Protein AF-A0A840VWM3-F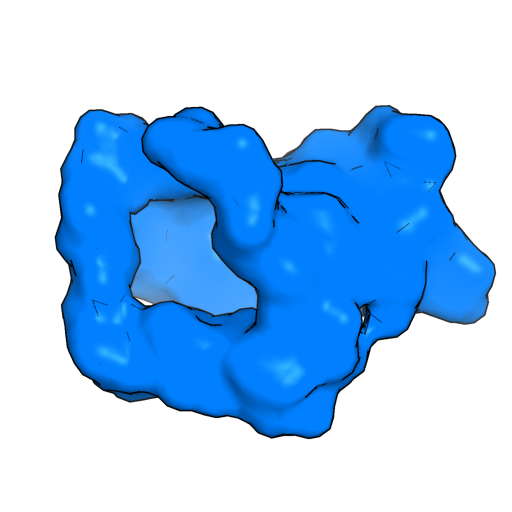1 (afdb_monomer_lite)

Sequence (55 aa):
MRQLRVAFAEAPGEAITTALKKRGFKWNGVSWDGIGDPDDVRAEAALAGGVVELV

Radius of gyration: 9.48 Å; chains: 1; bounding box: 24×22×23 Å

Secondary structure (DSSP, 8-state):
-EEEEEEESSPPPHHHHHHHHHTT-EE-SSSEEEEE-HHHHHHHHHHTTEEEEE-

pLDDT: mean 88.78, std 3.59, range [72.75, 93.56]

Organism: NCBI:txid1303579

Foldseek 3Di:
DFKKKKFAPDDFDPVLVVVLVVQVFDDPPGITIDDDDQVVNVVSSVVRRMDMDTD

Structure (mmCIF, N/CA/C/O backbone):
data_AF-A0A840VWM3-F1
#
_entry.id   AF-A0A840VWM3-F1
#
loop_
_atom_site.group_PDB
_atom_site.id
_atom_site.type_symbol
_atom_site.label_atom_id
_atom_site.label_alt_id
_atom_site.label_comp_id
_atom_site.label_asym_id
_atom_site.label_entity_id
_atom_site.label_seq_id
_atom_site.pdbx_PDB_ins_code
_atom_site.Cartn_x
_atom_site.Cartn_y
_atom_site.Cartn_z
_atom_site.occupancy
_atom_site.B_iso_or_equiv
_atom_site.auth_seq_id
_atom_site.auth_comp_id
_atom_site.auth_asym_id
_atom_site.auth_atom_id
_atom_site.pdbx_PDB_model_num
ATOM 1 N N . MET A 1 1 ? 15.081 -3.358 -8.915 1.00 72.75 1 MET A N 1
ATOM 2 C CA . MET A 1 1 ? 14.175 -2.327 -8.372 1.00 72.75 1 MET A CA 1
ATOM 3 C C . MET A 1 1 ? 13.651 -1.499 -9.531 1.00 72.75 1 MET A C 1
ATOM 5 O O . MET A 1 1 ? 14.446 -1.097 -10.374 1.00 72.75 1 MET A O 1
ATOM 9 N N . ARG A 1 2 ? 12.334 -1.331 -9.620 1.00 88.44 2 ARG A N 1
ATOM 10 C CA . ARG A 1 2 ? 11.629 -0.613 -10.690 1.00 88.44 2 ARG A CA 1
ATOM 11 C C . ARG A 1 2 ? 10.826 0.523 -10.073 1.00 88.44 2 ARG A C 1
ATOM 13 O O . ARG A 1 2 ? 10.566 0.491 -8.870 1.00 88.44 2 ARG A O 1
ATOM 20 N N . GLN A 1 3 ? 10.462 1.517 -10.874 1.00 92.06 3 GLN A N 1
ATOM 21 C CA . GLN A 1 3 ? 9.545 2.545 -10.411 1.00 92.06 3 GLN A CA 1
ATOM 22 C C . GLN A 1 3 ? 8.143 1.942 -10.297 1.00 92.06 3 GLN A C 1
ATOM 24 O O . GLN A 1 3 ? 7.683 1.212 -11.175 1.00 92.06 3 GLN A O 1
ATOM 29 N N . LEU A 1 4 ? 7.511 2.186 -9.156 1.00 93.56 4 LEU A N 1
ATOM 30 C CA . LEU A 1 4 ? 6.234 1.613 -8.774 1.00 93.56 4 LEU A CA 1
ATOM 31 C C . LEU A 1 4 ? 5.314 2.722 -8.296 1.00 93.56 4 LEU A C 1
ATOM 33 O O . LEU A 1 4 ? 5.736 3.634 -7.581 1.00 93.56 4 LEU A O 1
ATOM 37 N N . ARG A 1 5 ? 4.042 2.584 -8.634 1.00 93.44 5 ARG A N 1
ATOM 38 C CA . ARG A 1 5 ? 2.953 3.395 -8.119 1.00 93.44 5 ARG A CA 1
ATOM 39 C C . ARG A 1 5 ? 1.973 2.494 -7.396 1.00 93.44 5 ARG A C 1
ATOM 41 O O . ARG A 1 5 ? 1.567 1.475 -7.933 1.00 93.44 5 ARG A O 1
ATOM 48 N N . VAL A 1 6 ? 1.591 2.864 -6.183 1.00 92.44 6 VAL A N 1
ATOM 49 C CA . VAL A 1 6 ? 0.597 2.144 -5.389 1.00 92.44 6 VAL A CA 1
ATOM 50 C C . VAL A 1 6 ? -0.599 3.048 -5.174 1.00 92.44 6 VAL A C 1
ATOM 52 O O . VAL A 1 6 ? -0.504 4.070 -4.492 1.00 92.44 6 VAL A O 1
ATOM 55 N N . ALA A 1 7 ? -1.723 2.680 -5.767 1.00 91.88 7 ALA A N 1
ATOM 56 C CA . ALA A 1 7 ? -2.995 3.354 -5.569 1.00 91.88 7 ALA A CA 1
ATOM 57 C C . ALA A 1 7 ? -3.892 2.492 -4.682 1.00 91.88 7 ALA A C 1
ATOM 59 O O . ALA A 1 7 ? -3.834 1.267 -4.737 1.00 91.88 7 ALA A O 1
ATOM 60 N N . PHE A 1 8 ? -4.730 3.126 -3.870 1.00 89.38 8 PHE A N 1
ATOM 61 C CA . PHE A 1 8 ? -5.692 2.436 -3.017 1.00 89.38 8 PHE A CA 1
ATOM 62 C C . PHE A 1 8 ? -7.088 2.978 -3.309 1.00 89.38 8 PHE A C 1
ATOM 64 O O . PHE A 1 8 ? -7.246 4.185 -3.483 1.00 89.38 8 PHE A O 1
ATOM 71 N N . ALA A 1 9 ? -8.086 2.093 -3.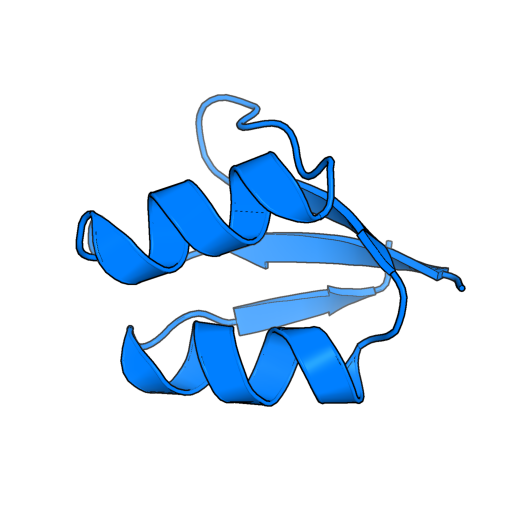385 1.00 84.69 9 ALA A N 1
ATOM 72 C CA . ALA A 1 9 ? -9.479 2.501 -3.583 1.00 84.69 9 ALA A CA 1
ATOM 73 C C . ALA A 1 9 ? -10.031 3.249 -2.355 1.00 84.69 9 ALA A C 1
ATOM 75 O O . ALA A 1 9 ? -10.788 4.206 -2.492 1.00 84.69 9 ALA A O 1
ATOM 76 N N . GLU A 1 10 ? -9.598 2.839 -1.164 1.00 82.44 10 GLU A N 1
ATOM 77 C CA . GLU A 1 10 ? -9.892 3.478 0.117 1.00 82.44 10 GLU A CA 1
ATOM 78 C C . GLU A 1 10 ? -8.579 3.810 0.832 1.00 82.44 10 GLU A C 1
ATOM 80 O O . GLU A 1 10 ? -7.539 3.221 0.540 1.00 82.44 10 GLU A O 1
ATOM 85 N N . ALA A 1 11 ? -8.596 4.771 1.760 1.00 82.19 11 ALA A N 1
ATOM 86 C CA . ALA A 1 11 ? -7.387 5.150 2.486 1.00 82.19 11 ALA A CA 1
ATOM 87 C C . ALA A 1 11 ? -6.795 3.917 3.204 1.00 82.19 11 ALA A C 1
ATOM 89 O O . ALA A 1 11 ? -7.471 3.330 4.054 1.00 82.19 11 ALA A O 1
ATOM 90 N N . PRO A 1 12 ? -5.551 3.507 2.888 1.00 86.31 12 PRO A N 1
ATOM 91 C CA . PRO A 1 12 ? -4.974 2.318 3.490 1.00 86.31 12 PRO A CA 1
ATOM 92 C C . PRO A 1 12 ? -4.741 2.553 4.982 1.00 86.31 12 PRO A C 1
ATOM 94 O O . PRO A 1 12 ? -4.367 3.654 5.398 1.00 86.31 12 PRO A O 1
ATOM 97 N N . GLY A 1 13 ? -4.909 1.502 5.785 1.00 86.88 13 GLY A N 1
ATOM 98 C CA . GLY A 1 13 ? -4.641 1.566 7.221 1.00 86.88 13 GLY A CA 1
ATOM 99 C C . GLY A 1 13 ? -3.200 1.990 7.532 1.00 86.88 13 GLY A C 1
ATOM 100 O O . GLY A 1 13 ? -2.287 1.765 6.732 1.00 86.88 13 GLY A O 1
ATOM 101 N N . GLU A 1 14 ? -2.994 2.556 8.725 1.00 89.69 14 GLU A N 1
ATOM 102 C CA . GLU A 1 14 ? -1.721 3.158 9.163 1.00 89.69 14 GLU A CA 1
ATOM 103 C C . GLU A 1 14 ? -0.508 2.222 9.017 1.00 89.69 14 GLU A C 1
ATOM 105 O O . GLU A 1 14 ? 0.607 2.670 8.731 1.00 89.69 14 GLU A O 1
ATOM 110 N N . ALA A 1 15 ? -0.722 0.910 9.156 1.00 89.62 15 ALA A N 1
ATOM 111 C CA . ALA A 1 15 ? 0.307 -0.107 8.964 1.00 89.62 15 ALA A CA 1
ATOM 112 C C . ALA A 1 15 ? 0.897 -0.076 7.542 1.00 89.62 15 ALA A C 1
ATOM 114 O O . ALA A 1 15 ? 2.117 0.005 7.384 1.00 89.62 15 ALA A O 1
ATOM 115 N N . ILE A 1 16 ? 0.042 -0.064 6.515 1.00 89.69 16 ILE A N 1
ATOM 116 C CA . ILE A 1 16 ? 0.462 -0.044 5.107 1.00 89.69 16 ILE A CA 1
ATOM 117 C C . ILE A 1 16 ? 1.085 1.306 4.761 1.00 89.69 16 ILE A C 1
ATOM 119 O O . ILE A 1 16 ? 2.134 1.368 4.125 1.00 89.69 16 ILE A O 1
ATOM 123 N N . THR A 1 17 ? 0.498 2.401 5.246 1.00 89.50 17 THR A N 1
ATOM 124 C CA . THR A 1 17 ? 1.052 3.749 5.056 1.00 89.50 17 THR A CA 1
ATOM 125 C C . THR A 1 17 ? 2.459 3.863 5.647 1.00 89.50 17 THR A C 1
ATOM 127 O O . THR A 1 17 ? 3.357 4.443 5.035 1.00 89.50 17 THR A O 1
ATOM 130 N N . THR A 1 18 ? 2.673 3.291 6.832 1.00 91.56 18 THR A N 1
ATOM 131 C CA . THR A 1 18 ? 3.979 3.260 7.499 1.00 91.56 18 THR A CA 1
ATOM 132 C C . THR A 1 18 ? 4.972 2.382 6.748 1.00 91.56 18 THR A C 1
ATOM 134 O O . THR A 1 18 ? 6.130 2.772 6.596 1.00 91.56 18 THR A O 1
ATOM 137 N N . ALA A 1 19 ? 4.543 1.222 6.255 1.00 90.06 19 ALA A N 1
ATOM 138 C CA . ALA A 1 19 ? 5.396 0.332 5.481 1.00 90.06 19 ALA A CA 1
ATOM 139 C C . ALA A 1 19 ? 5.861 0.971 4.164 1.00 90.06 19 ALA A C 1
ATOM 141 O O . ALA A 1 19 ? 7.059 0.997 3.880 1.00 90.06 19 ALA A O 1
ATOM 142 N N . LEU A 1 20 ? 4.946 1.600 3.421 1.00 90.25 20 LEU A N 1
ATOM 143 C CA . LEU A 1 20 ? 5.264 2.344 2.201 1.00 90.25 20 LEU A CA 1
ATOM 144 C C . LEU A 1 20 ? 6.259 3.478 2.477 1.00 90.25 20 LEU A C 1
ATOM 146 O O . LEU A 1 20 ? 7.280 3.580 1.794 1.00 90.25 20 LEU A O 1
ATOM 150 N N . LYS A 1 21 ? 6.038 4.270 3.535 1.00 91.12 21 LYS A N 1
ATOM 151 C CA . LYS A 1 21 ? 6.993 5.307 3.967 1.00 91.12 21 LYS A CA 1
ATOM 152 C C . LYS A 1 21 ? 8.367 4.725 4.309 1.00 91.12 21 LYS A C 1
ATOM 154 O O . LYS A 1 21 ? 9.376 5.286 3.890 1.00 91.12 21 LYS A O 1
ATOM 159 N N . LYS A 1 22 ? 8.428 3.601 5.036 1.00 91.50 22 LYS A N 1
ATOM 160 C CA . LYS A 1 22 ? 9.690 2.915 5.380 1.00 91.50 22 LYS A CA 1
ATOM 161 C C . LYS A 1 22 ? 10.437 2.415 4.145 1.00 91.50 22 LYS A C 1
ATOM 163 O O . LYS A 1 22 ? 11.662 2.449 4.132 1.00 91.50 22 LYS A O 1
ATOM 168 N N . ARG A 1 23 ? 9.713 2.002 3.103 1.00 87.94 23 ARG A N 1
ATOM 169 C CA . ARG A 1 23 ? 10.278 1.623 1.799 1.00 87.94 23 ARG A CA 1
ATOM 170 C C . ARG A 1 23 ? 10.685 2.819 0.932 1.00 87.94 23 ARG A C 1
ATOM 172 O O . ARG A 1 23 ? 11.235 2.623 -0.145 1.00 87.94 23 ARG A O 1
ATOM 179 N N . GLY A 1 24 ? 10.429 4.049 1.377 1.00 90.81 24 GLY A N 1
ATOM 180 C CA . GLY A 1 24 ? 10.761 5.263 0.633 1.00 90.81 24 GLY A CA 1
ATOM 181 C C . GLY A 1 24 ? 9.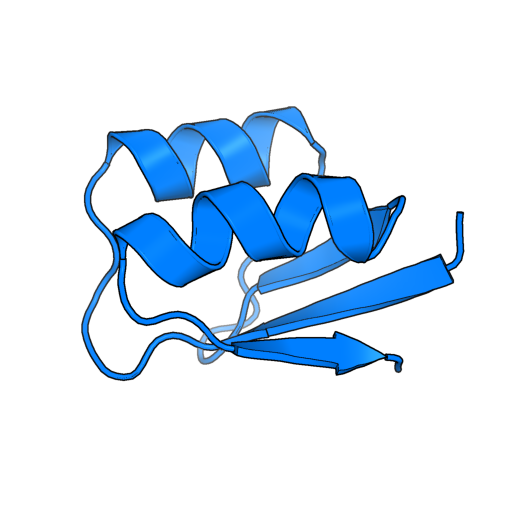731 5.652 -0.428 1.00 90.81 24 GLY A C 1
ATOM 182 O O . GLY A 1 24 ? 10.021 6.513 -1.258 1.00 90.81 24 GLY A O 1
ATOM 183 N N . PHE A 1 25 ? 8.532 5.062 -0.402 1.00 92.31 25 PHE A N 1
ATOM 184 C CA . PHE A 1 25 ? 7.426 5.543 -1.221 1.00 92.31 25 PHE A CA 1
ATOM 185 C C . PHE A 1 25 ? 6.951 6.904 -0.710 1.00 92.31 25 PHE A C 1
ATOM 187 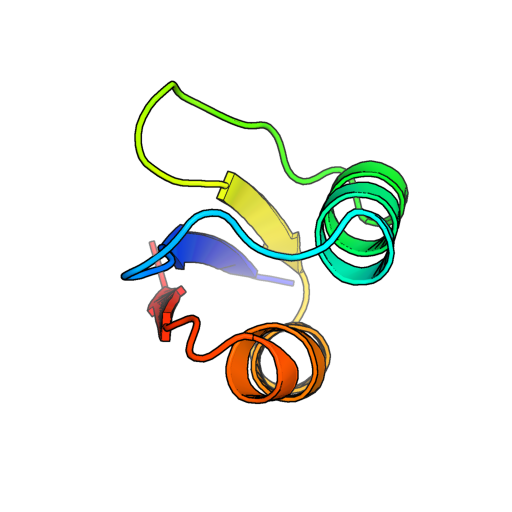O O . PHE A 1 25 ? 6.841 7.146 0.496 1.00 92.31 25 PHE A O 1
ATOM 194 N N . LYS A 1 26 ? 6.633 7.793 -1.646 1.00 92.25 26 LYS A N 1
ATOM 195 C CA . LYS A 1 26 ? 6.134 9.139 -1.388 1.00 92.25 26 LYS A CA 1
ATOM 196 C C . LYS A 1 26 ? 4.700 9.262 -1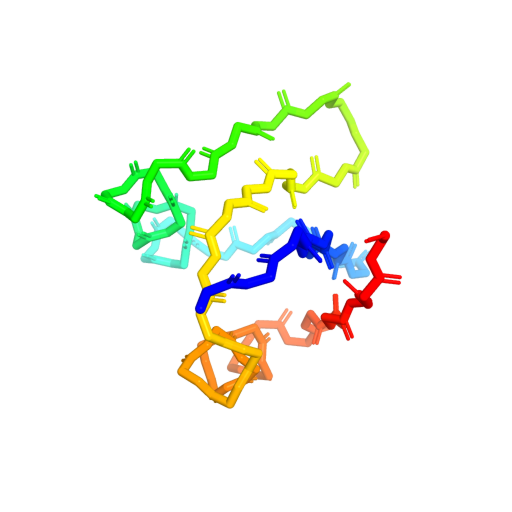.867 1.00 92.25 26 LYS A C 1
ATOM 198 O O . LYS A 1 26 ? 4.385 8.922 -3.000 1.00 92.25 26 LYS A O 1
ATOM 203 N N . TRP A 1 27 ? 3.847 9.793 -1.002 1.00 90.94 27 TRP A N 1
ATOM 204 C CA . TRP A 1 27 ? 2.482 10.143 -1.366 1.00 90.94 27 TRP A CA 1
ATOM 205 C C . TRP A 1 27 ? 2.467 11.393 -2.245 1.00 90.94 27 TRP A C 1
ATOM 207 O O . TRP A 1 27 ? 3.023 12.422 -1.855 1.00 90.94 27 TRP A O 1
ATOM 217 N N . ASN A 1 28 ? 1.815 11.311 -3.403 1.00 88.75 28 ASN A N 1
ATOM 218 C CA . ASN A 1 28 ? 1.686 12.418 -4.353 1.00 88.75 28 ASN A CA 1
ATOM 219 C C . ASN A 1 28 ? 0.319 13.140 -4.280 1.00 88.75 28 ASN A C 1
ATOM 221 O O . ASN A 1 28 ? 0.076 14.056 -5.059 1.00 88.75 28 ASN A O 1
ATOM 225 N N . GLY A 1 29 ? -0.578 12.726 -3.375 1.00 87.00 29 GLY A N 1
ATOM 226 C CA . GLY A 1 29 ? -1.952 13.237 -3.269 1.00 87.00 29 GLY A CA 1
ATOM 227 C C . GLY A 1 29 ? -3.034 12.245 -3.706 1.00 87.00 29 GLY A C 1
ATOM 228 O O . GLY A 1 29 ? -4.154 12.335 -3.210 1.00 87.00 29 GLY A O 1
ATOM 229 N N . VAL A 1 30 ? -2.698 11.284 -4.571 1.00 88.19 30 VAL A N 1
ATOM 230 C CA . VAL A 1 30 ? -3.618 10.249 -5.088 1.00 88.19 30 VAL A CA 1
ATOM 231 C C . VAL A 1 30 ? -3.046 8.831 -5.015 1.00 88.19 30 VAL A C 1
ATOM 233 O O . VAL A 1 30 ? -3.793 7.865 -4.884 1.00 88.19 30 VAL A O 1
ATOM 236 N N . SER A 1 31 ? -1.724 8.691 -5.071 1.00 91.31 31 SER A N 1
ATOM 237 C CA . SER A 1 31 ? -1.007 7.420 -5.053 1.00 91.31 31 SER A CA 1
ATOM 238 C C . SER A 1 31 ? 0.353 7.554 -4.366 1.00 91.31 31 SER A C 1
ATOM 240 O O . SER A 1 31 ? 0.895 8.645 -4.177 1.00 91.31 31 SER A O 1
ATOM 242 N N . TRP A 1 32 ? 0.924 6.417 -3.989 1.00 92.62 32 TRP A N 1
ATOM 243 C CA . TRP A 1 32 ? 2.278 6.304 -3.468 1.00 92.62 32 TRP A CA 1
ATOM 244 C C . TRP A 1 32 ? 3.236 5.968 -4.604 1.00 92.62 32 TRP A C 1
ATOM 246 O O . TRP A 1 32 ? 3.154 4.878 -5.155 1.00 92.62 32 TRP A O 1
ATOM 256 N N . ASP A 1 33 ? 4.159 6.859 -4.942 1.00 93.50 33 ASP A N 1
ATOM 257 C CA . ASP A 1 33 ? 5.209 6.587 -5.926 1.00 93.50 33 ASP A CA 1
ATOM 258 C C . ASP A 1 33 ? 6.519 6.243 -5.211 1.00 93.50 33 ASP A C 1
ATOM 260 O O . ASP A 1 33 ? 6.931 6.922 -4.268 1.00 93.50 33 ASP A O 1
ATOM 264 N N . GLY A 1 34 ? 7.198 5.193 -5.652 1.00 92.19 34 GLY A N 1
ATOM 265 C CA . GLY A 1 34 ? 8.449 4.743 -5.055 1.00 92.19 34 GLY A CA 1
ATOM 266 C C . GLY A 1 34 ? 9.260 3.873 -5.999 1.00 92.19 34 GLY A C 1
ATOM 267 O O . GLY A 1 34 ? 8.865 3.609 -7.132 1.00 92.19 34 GLY A O 1
ATOM 268 N N . ILE A 1 35 ? 10.425 3.435 -5.530 1.00 91.69 35 ILE A N 1
ATOM 269 C CA . ILE A 1 35 ? 11.275 2.495 -6.257 1.00 91.69 35 ILE A CA 1
ATOM 270 C C . ILE A 1 35 ? 11.392 1.244 -5.399 1.00 91.69 35 ILE A C 1
ATOM 272 O O . ILE A 1 35 ? 11.788 1.318 -4.239 1.00 91.69 35 ILE A O 1
ATOM 276 N N . GLY A 1 36 ? 11.040 0.093 -5.960 1.00 88.88 36 GLY A N 1
ATOM 277 C CA . GLY A 1 36 ? 11.008 -1.149 -5.201 1.00 88.88 36 GLY A CA 1
ATOM 278 C C . GLY A 1 36 ? 10.878 -2.374 -6.084 1.00 88.88 36 GLY A C 1
ATOM 279 O O . GLY A 1 36 ? 11.051 -2.304 -7.304 1.00 88.88 36 GLY A O 1
ATOM 280 N N . ASP A 1 37 ? 10.608 -3.506 -5.450 1.00 89.62 37 ASP A N 1
ATOM 281 C CA . ASP A 1 37 ? 10.227 -4.720 -6.153 1.00 89.62 37 ASP A CA 1
ATOM 282 C C . ASP A 1 37 ? 8.695 -4.855 -6.138 1.00 89.62 37 ASP A C 1
ATOM 284 O O . ASP A 1 37 ? 8.093 -4.708 -5.068 1.00 89.62 37 ASP 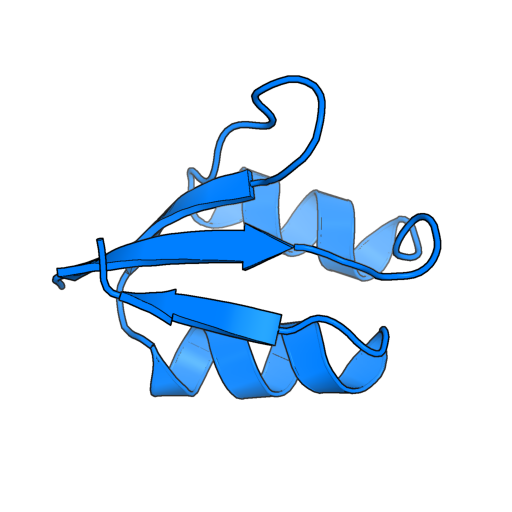A O 1
ATOM 288 N N . PRO A 1 38 ? 8.039 -5.025 -7.304 1.00 88.62 38 PRO A N 1
ATOM 289 C CA . PRO A 1 38 ? 6.585 -5.049 -7.380 1.00 88.62 38 PRO A CA 1
ATOM 290 C C . PRO A 1 38 ? 5.992 -6.174 -6.537 1.00 88.62 38 PRO A C 1
ATOM 292 O O . PRO A 1 38 ? 4.992 -5.927 -5.875 1.00 88.62 38 PRO A O 1
ATOM 295 N N . ASP A 1 39 ? 6.594 -7.363 -6.509 1.00 88.31 39 ASP A N 1
ATOM 296 C CA . ASP A 1 39 ? 6.063 -8.514 -5.769 1.00 88.31 39 ASP A CA 1
ATOM 297 C C . ASP A 1 39 ? 6.020 -8.269 -4.251 1.00 88.31 39 ASP A C 1
ATOM 299 O O . ASP A 1 39 ? 5.017 -8.568 -3.600 1.00 88.31 39 ASP A O 1
ATOM 303 N N . ASP A 1 40 ? 7.055 -7.624 -3.707 1.00 85.19 40 ASP A N 1
ATOM 304 C CA . ASP A 1 40 ? 7.149 -7.247 -2.290 1.00 85.19 40 ASP A CA 1
ATOM 305 C C . ASP A 1 40 ? 6.037 -6.266 -1.886 1.00 85.19 40 ASP A C 1
ATOM 307 O O . ASP A 1 40 ? 5.380 -6.418 -0.857 1.00 85.19 40 ASP A O 1
ATOM 311 N N . VAL A 1 41 ? 5.805 -5.253 -2.725 1.00 87.25 41 VAL A N 1
ATOM 312 C CA . VAL A 1 41 ? 4.836 -4.182 -2.450 1.00 87.25 41 VAL A CA 1
ATOM 313 C C . VAL A 1 41 ? 3.411 -4.640 -2.741 1.00 87.25 41 VAL A C 1
ATOM 315 O O . VAL A 1 41 ? 2.472 -4.197 -2.085 1.00 87.25 41 VAL A O 1
ATOM 318 N N . ARG A 1 42 ? 3.226 -5.549 -3.702 1.00 88.50 42 ARG A N 1
ATOM 319 C CA . ARG A 1 42 ? 1.912 -6.062 -4.099 1.00 88.50 42 ARG A CA 1
ATOM 320 C C . ARG A 1 42 ? 1.280 -6.903 -3.002 1.00 88.50 42 ARG A C 1
ATOM 322 O O . ARG A 1 42 ? 0.072 -6.803 -2.819 1.00 88.50 42 ARG A O 1
ATOM 329 N N . ALA A 1 43 ? 2.076 -7.660 -2.247 1.00 86.44 43 ALA A N 1
ATOM 330 C CA . ALA A 1 43 ? 1.592 -8.383 -1.074 1.00 86.44 43 ALA A CA 1
ATOM 331 C C . ALA A 1 43 ? 1.016 -7.425 -0.016 1.00 86.44 43 ALA A C 1
ATOM 333 O O . ALA A 1 43 ? -0.088 -7.640 0.474 1.00 86.44 43 ALA A O 1
ATOM 334 N N . GLU A 1 44 ? 1.721 -6.333 0.289 1.00 84.19 44 GLU A N 1
ATOM 335 C CA . GLU A 1 44 ? 1.272 -5.335 1.269 1.00 84.19 44 GLU A CA 1
ATOM 336 C C . GLU A 1 44 ? 0.093 -4.505 0.762 1.00 84.19 44 GLU A C 1
ATOM 338 O O . GLU A 1 44 ? -0.871 -4.273 1.489 1.00 84.19 44 GLU A O 1
ATOM 343 N N . ALA A 1 45 ? 0.142 -4.084 -0.502 1.00 87.00 45 ALA A N 1
ATOM 344 C CA . ALA A 1 45 ? -0.936 -3.336 -1.126 1.00 87.00 45 ALA A CA 1
ATOM 345 C C . ALA A 1 45 ? -2.228 -4.164 -1.159 1.00 87.00 45 ALA A C 1
ATOM 347 O O . ALA A 1 45 ? -3.281 -3.648 -0.792 1.00 87.00 45 ALA A O 1
ATOM 348 N N . ALA A 1 46 ? -2.147 -5.457 -1.494 1.00 87.19 46 ALA A N 1
ATOM 349 C CA . ALA A 1 46 ? -3.301 -6.352 -1.541 1.00 87.19 46 ALA A CA 1
ATOM 350 C C . ALA A 1 46 ? -4.032 -6.466 -0.192 1.00 87.19 46 ALA A C 1
ATOM 352 O O . ALA A 1 46 ? -5.258 -6.570 -0.181 1.00 87.19 46 ALA A O 1
ATOM 353 N N . LEU A 1 47 ? -3.319 -6.371 0.939 1.00 85.00 47 LEU A N 1
ATOM 354 C CA . LEU A 1 47 ? -3.926 -6.385 2.279 1.00 85.00 47 LEU A CA 1
ATOM 355 C C . LEU A 1 47 ? -4.850 -5.186 2.539 1.00 85.00 47 LEU A C 1
ATOM 357 O O . LEU A 1 47 ? -5.739 -5.278 3.381 1.00 85.00 47 LEU A O 1
ATOM 361 N N . ALA A 1 48 ? -4.654 -4.075 1.826 1.00 85.06 48 ALA A N 1
ATOM 362 C CA . ALA A 1 48 ? -5.488 -2.876 1.910 1.00 85.06 48 ALA A CA 1
ATOM 363 C C . ALA A 1 48 ? -6.266 -2.594 0.612 1.00 85.06 48 ALA A C 1
ATOM 365 O O . ALA A 1 48 ? -6.682 -1.461 0.382 1.00 85.06 48 ALA A O 1
ATOM 366 N N . GLY A 1 49 ? -6.437 -3.596 -0.262 1.00 85.06 49 GLY A N 1
ATOM 367 C CA . GLY A 1 49 ? -7.141 -3.422 -1.541 1.00 85.06 49 GLY A CA 1
ATOM 368 C C . GLY A 1 49 ? -6.431 -2.473 -2.516 1.00 85.06 49 GLY A C 1
ATOM 369 O O . GLY A 1 49 ? -7.064 -1.865 -3.376 1.00 85.06 49 GLY A O 1
ATOM 370 N N . GLY A 1 50 ? -5.120 -2.309 -2.355 1.00 88.06 50 GLY A N 1
ATOM 371 C CA . GLY A 1 50 ? -4.274 -1.483 -3.200 1.00 88.06 50 GLY A CA 1
ATOM 372 C C . GLY A 1 50 ? -3.831 -2.189 -4.475 1.00 88.06 50 GLY A C 1
ATOM 373 O O . GLY A 1 50 ? -3.656 -3.407 -4.523 1.00 88.06 50 GLY A O 1
ATOM 374 N N . VAL A 1 51 ? -3.597 -1.392 -5.510 1.00 91.31 51 VAL A N 1
ATOM 375 C CA . VAL A 1 51 ? -3.086 -1.814 -6.810 1.00 91.31 51 VAL A CA 1
ATOM 376 C C . VAL A 1 51 ? -1.680 -1.257 -6.977 1.00 91.31 51 VAL A C 1
ATOM 378 O O . VAL A 1 51 ? -1.448 -0.072 -6.748 1.00 91.31 51 VAL A O 1
ATOM 381 N N . VAL A 1 52 ? -0.746 -2.123 -7.377 1.00 92.06 52 VAL A N 1
ATOM 382 C CA . VAL A 1 52 ? 0.629 -1.742 -7.716 1.00 92.06 52 VAL A CA 1
ATOM 383 C C . VAL A 1 52 ? 0.775 -1.709 -9.231 1.00 92.06 52 VAL A C 1
ATOM 385 O O . VAL A 1 52 ? 0.566 -2.718 -9.904 1.00 92.06 52 VAL A O 1
ATOM 388 N N . GLU A 1 53 ? 1.166 -0.556 -9.747 1.00 91.75 53 GLU A N 1
ATOM 389 C CA . GLU A 1 53 ? 1.422 -0.283 -11.153 1.00 91.75 53 GLU A CA 1
ATOM 390 C C . GLU A 1 53 ? 2.920 -0.046 -11.371 1.00 91.75 53 GLU A C 1
ATOM 392 O O . GLU A 1 53 ? 3.597 0.573 -10.548 1.00 91.75 53 GLU A O 1
ATOM 397 N N . LEU A 1 54 ? 3.446 -0.552 -12.484 1.00 90.00 54 LEU A N 1
ATOM 398 C CA . LEU A 1 54 ? 4.803 -0.249 -12.938 1.00 90.00 54 LEU A CA 1
ATOM 399 C C . LEU A 1 54 ? 4.765 1.068 -13.714 1.00 90.00 54 LEU A C 1
ATOM 401 O O . LEU A 1 54 ? 3.940 1.211 -14.617 1.00 90.00 54 LEU A O 1
ATOM 405 N N . VAL A 1 55 ? 5.645 2.001 -13.350 1.00 84.56 55 VAL A N 1
ATOM 406 C CA . VAL A 1 55 ? 5.769 3.327 -13.981 1.00 84.56 55 VAL A CA 1
ATOM 407 C C . VAL A 1 55 ? 7.016 3.383 -14.848 1.00 84.56 55 VAL A C 1
ATOM 409 O O . VAL A 1 55 ? 8.052 2.821 -14.420 1.00 84.56 55 VAL A O 1
#